Protein 6I2G (pdb70)

Solvent-accessible surface area: 6826 Å² total

Foldseek 3Di:
DAKAKDWADEDAAQAKTKIKMADPPDDLVQLLQKKKAKWWADPPGDTGTAWIQHSVRDIDGDPVQPPQWDWHADSNRRMIMIIGGRDDQVNFTWMWIWIWDCPPVDIDIDIYPTHTHGYHD/DVVVVVVVVVVVD

Nearest PDB structures (foldseek):
  8wlj-assembly1_D  TM=9.512E-01  e=4.056E-21  Vicugna pacos
  8q7o-assembly1_B  TM=9.324E-01  e=2.791E-16  Lama glama
  8q78-assembly2_B  TM=9.187E-01  e=5.340E-16  Lama glama
  5m2w-assembly1_A  TM=9.268E-01  e=1.755E-15  Lama glama
  6xlz-assembly1_H  TM=8.587E-01  e=1.246E-11  Macaca mulatta

B-factor: mean 12.34, std 6.99, range [5.12, 54.96]

Structure (mmCIF, N/CA/C/O backbone):
data_6I2G
#
_entry.id   6I2G
#
_cell.length_a   101.245
_cell.length_b   32.379
_cell.length_c   64.735
_cell.angle_alpha   90.00
_cell.angle_beta   147.22
_cell.angle_gamma   90.00
#
_symmetry.space_group_name_H-M   'C 1 2 1'
#
loop_
_entity.id
_entity.type
_entity.pdbx_description
1 polymer 'ALFA nanobody'
2 polymer N7P-SER-ARG-LEU-GLU-GLU-GLU-LEU-ARG-ARG-ARG-LEU-THR-GLU-LPD
3 non-polymer 'SULFATE ION'
4 water water
#
loop_
_atom_site.group_PDB
_atom_site.id
_atom_site.type_symbol
_atom_site.label_atom_id
_atom_site.label_alt_id
_atom_site.label_comp_id
_atom_site.label_asym_id
_atom_site.label_entity_id
_atom_site.label_seq_id
_atom_site.pdbx_PDB_ins_code
_atom_site.Cartn_x
_atom_site.Cartn_y
_atom_site.Cartn_z
_atom_site.occupancy
_atom_site.B_iso_or_equiv
_atom_site.auth_seq_id
_atom_site.auth_comp_id
_atom_site.auth_asym_id
_atom_site.auth_atom_id
_atom_site.pdbx_PDB_model_num
ATOM 1 N N . VAL A 1 4 ? -23.371 7.399 -9.306 1.00 20.30 4 VAL A N 1
ATOM 2 C CA . VAL A 1 4 ? -22.157 6.645 -8.856 1.00 19.57 4 VAL A CA 1
ATOM 3 C C . VAL A 1 4 ? -22.586 5.580 -7.842 1.00 19.21 4 VAL A C 1
ATOM 4 O O . VAL A 1 4 ? -23.239 5.968 -6.864 1.00 23.40 4 VAL A O 1
ATOM 8 N N . GLN A 1 5 ? -22.362 4.286 -8.139 1.00 15.71 5 GLN A N 1
ATOM 9 C CA . GLN A 1 5 ? -22.618 3.120 -7.248 1.00 14.68 5 GLN A CA 1
ATOM 10 C C . GLN A 1 5 ? -21.282 2.694 -6.638 1.00 11.79 5 GLN A C 1
ATOM 11 O O . GLN A 1 5 ? -20.336 2.503 -7.426 1.00 11.59 5 GLN A O 1
ATOM 17 N N . LEU A 1 6 ? -21.210 2.525 -5.322 1.00 8.75 6 LEU A N 1
ATOM 18 C CA . LEU A 1 6 ? -19.930 2.163 -4.674 1.00 7.49 6 LEU A CA 1
ATOM 19 C C . LEU A 1 6 ? -20.079 0.830 -3.945 1.00 7.55 6 LEU A C 1
ATOM 20 O O . LEU A 1 6 ? -21.073 0.636 -3.208 1.00 8.27 6 LEU A O 1
ATOM 25 N N . GLN A 1 7 ? -19.068 -0.018 -4.072 1.00 7.29 7 GLN A N 1
ATOM 26 C CA . GLN A 1 7 ? -19.067 -1.331 -3.374 1.00 7.40 7 GLN A CA 1
ATOM 27 C C . GLN A 1 7 ? -17.725 -1.606 -2.720 1.00 7.23 7 GLN A C 1
ATOM 28 O O . GLN A 1 7 ? -16.718 -1.705 -3.438 1.00 7.98 7 GLN A O 1
ATOM 34 N N . GLU A 1 8 ? -17.745 -1.788 -1.411 1.00 6.61 8 GLU A N 1
ATOM 35 C CA . GLU A 1 8 ? -16.570 -2.143 -0.589 1.00 6.80 8 GLU A CA 1
ATOM 36 C C . GLU A 1 8 ? -16.355 -3.653 -0.660 1.00 6.69 8 GLU A C 1
ATOM 37 O O . GLU A 1 8 ? -17.308 -4.415 -0.831 1.00 7.00 8 GLU A O 1
ATOM 43 N N . SER A 1 9 ? -15.086 -4.046 -0.580 1.00 6.77 9 SER A N 1
ATOM 44 C CA . SER A 1 9 ? -14.632 -5.432 -0.306 1.00 7.50 9 SER A CA 1
ATOM 45 C C . SER A 1 9 ? -13.641 -5.406 0.870 1.00 7.08 9 SER A C 1
ATOM 46 O O . SER A 1 9 ? -12.884 -4.411 1.006 1.00 7.40 9 SER A O 1
ATOM 49 N N . GLY A 1 10 ? -13.663 -6.464 1.682 1.00 6.92 10 GLY A N 1
ATOM 50 C CA . GLY A 1 10 ? -12.828 -6.611 2.869 1.00 8.18 10 GLY A CA 1
ATOM 51 C C . GLY A 1 10 ? -13.474 -6.064 4.116 1.00 9.58 10 GLY A C 1
ATOM 52 O O . GLY A 1 10 ? -14.466 -5.292 4.034 1.00 10.19 10 GLY A O 1
ATOM 53 N N . GLY A 1 11 ? -12.873 -6.415 5.232 1.00 9.96 11 GLY A N 1
ATOM 54 C CA . GLY A 1 11 ? -13.383 -6.055 6.565 1.00 9.56 11 GLY A CA 1
ATOM 55 C C . GLY A 1 11 ? -13.133 -7.162 7.550 1.00 10.51 11 GLY A C 1
ATOM 56 O O . GLY A 1 11 ? -12.410 -8.102 7.211 1.00 10.54 11 GLY A O 1
ATOM 57 N N . GLY A 1 12 ? -13.716 -7.007 8.719 1.00 11.06 12 GLY A N 1
ATOM 58 C CA . GLY A 1 12 ? -13.744 -8.069 9.729 1.00 11.13 12 GLY A CA 1
ATOM 59 C C . GLY A 1 12 ? -12.740 -7.872 10.826 1.00 11.12 12 GLY A C 1
ATOM 60 O O . GLY A 1 12 ? -12.431 -6.768 11.138 1.00 9.75 12 GLY A O 1
ATOM 61 N N . LEU A 1 13 ? -12.262 -8.981 11.396 1.00 11.05 13 LEU A N 1
ATOM 62 C CA . LEU A 1 13 ? -11.542 -8.981 12.694 1.00 11.24 13 LEU A CA 1
ATOM 63 C C . LEU A 1 13 ? -10.036 -8.939 12.481 1.00 12.24 13 LEU A C 1
ATOM 64 O O . LEU A 1 13 ? -9.530 -9.689 11.639 1.00 12.63 13 LEU A O 1
ATOM 69 N N . VAL A 1 14 ? -9.353 -8.131 13.270 1.00 12.60 14 VAL A N 1
ATOM 70 C CA . VAL A 1 14 ? -7.873 -8.015 13.274 1.00 14.98 14 VAL A CA 1
ATOM 71 C C . VAL A 1 14 ? -7.397 -7.797 14.710 1.00 15.41 14 VAL A C 1
ATOM 72 O O . VAL A 1 14 ? -8.125 -7.233 15.549 1.00 14.75 14 VAL A O 1
ATOM 76 N N . GLN A 1 15 ? -6.187 -8.235 15.000 1.00 17.43 15 GLN A 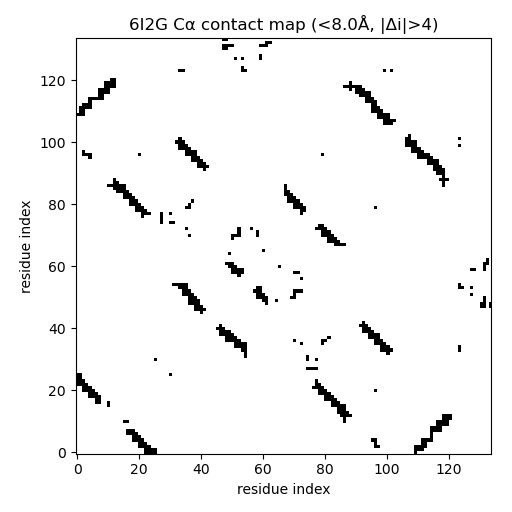N 1
ATOM 77 C CA . GLN A 1 15 ? -5.614 -8.073 16.338 1.00 18.22 15 GLN A CA 1
ATOM 78 C C . GLN A 1 15 ? -4.951 -6.715 16.359 1.00 16.45 15 GLN A C 1
ATOM 79 O O . GLN A 1 15 ? -4.534 -6.201 15.320 1.00 15.30 15 GLN A O 1
ATOM 85 N N . PRO A 1 16 ? -4.848 -6.081 17.536 1.00 14.90 16 PRO A N 1
ATOM 86 C CA . PRO A 1 16 ? -4.163 -4.800 17.649 1.00 15.40 16 PRO A CA 1
ATOM 87 C C . PRO A 1 16 ? -2.744 -4.936 17.094 1.00 15.41 16 PRO A C 1
ATOM 88 O O . PRO A 1 16 ? -2.054 -5.925 17.316 1.00 17.52 16 PRO A O 1
ATOM 92 N N . GLY A 1 17 ? -2.343 -3.944 16.307 1.00 15.08 17 GLY A N 1
ATOM 93 C CA . GLY A 1 17 ? -1.038 -3.882 15.667 1.00 14.98 17 GLY A CA 1
ATOM 94 C C . GLY A 1 17 ? -1.088 -4.504 14.288 1.00 14.17 17 GLY A C 1
ATOM 95 O O . GLY A 1 17 ? -0.106 -4.362 13.543 1.00 15.82 17 GLY A O 1
ATOM 96 N N . GLY A 1 18 ? -2.200 -5.142 13.944 1.00 13.53 18 GLY A N 1
ATOM 97 C CA . GLY A 1 18 ? -2.325 -5.892 12.696 1.00 12.27 18 GLY A CA 1
ATOM 98 C C . GLY A 1 18 ? -2.702 -4.971 11.540 1.00 12.72 18 GLY A C 1
ATOM 99 O O . GLY A 1 18 ? -2.818 -3.780 11.744 1.00 12.55 18 GLY A O 1
ATOM 100 N N . SER A 1 19 ? -2.881 -5.568 10.371 1.00 12.03 19 SER A N 1
ATOM 101 C CA . SER A 1 19 ? -3.137 -4.865 9.092 1.00 12.72 19 SER A CA 1
ATOM 102 C C . SER A 1 19 ? -4.422 -5.390 8.486 1.00 11.97 19 SER A C 1
ATOM 103 O O . SER A 1 19 ? -4.708 -6.582 8.579 1.00 13.25 19 SER A O 1
ATOM 106 N N . LEU A 1 20 ? -5.105 -4.503 7.775 1.00 12.51 20 LEU A N 1
ATOM 107 C CA . LEU A 1 20 ? -6.287 -4.871 6.982 1.00 13.01 20 LEU A CA 1
ATOM 108 C C . LEU A 1 20 ? -6.370 -3.942 5.780 1.00 10.68 20 LEU A C 1
ATOM 109 O O . LEU A 1 20 ? -6.154 -2.742 5.943 1.00 10.62 20 LEU A O 1
ATOM 114 N N . ARG A 1 21 ? -6.803 -4.489 4.642 1.00 11.19 21 ARG A N 1
ATOM 115 C CA . ARG A 1 21 ? -7.052 -3.690 3.423 1.00 11.41 21 ARG A CA 1
ATOM 116 C C . ARG A 1 21 ? -8.547 -3.670 3.123 1.00 9.93 21 ARG A C 1
ATOM 117 O O . ARG A 1 21 ? -9.225 -4.720 3.166 1.00 10.52 21 ARG A O 1
ATOM 125 N N . LEU A 1 22 ? -9.093 -2.474 2.895 1.00 7.75 22 LEU A N 1
ATOM 126 C CA . LEU A 1 22 ? -10.428 -2.312 2.274 1.00 7.06 22 LEU A CA 1
ATOM 127 C C . LEU A 1 22 ? -10.226 -1.800 0.856 1.00 6.86 22 LEU A C 1
ATOM 128 O O . LEU A 1 22 ? -9.344 -0.954 0.635 1.00 6.42 22 LEU A O 1
ATOM 133 N N A SER A 1 23 ? -11.054 -2.290 -0.048 0.80 7.32 23 SER A N 1
ATOM 134 N N B SER A 1 23 ? -11.013 -2.303 -0.099 0.20 6.42 23 SER A N 1
ATOM 135 C CA A SER A 1 23 ? -11.115 -1.782 -1.428 0.80 7.60 23 SER A CA 1
ATOM 136 C CA B SER A 1 23 ? -11.040 -1.797 -1.496 0.20 6.20 23 SER A CA 1
ATOM 137 C C A SER A 1 23 ? -12.536 -1.326 -1.767 0.80 6.76 23 SER A C 1
ATOM 138 C C B SER A 1 23 ? -12.483 -1.502 -1.927 0.20 6.31 23 SER A C 1
ATOM 139 O O A SER A 1 23 ? -13.502 -1.702 -1.093 0.80 6.86 23 SER A O 1
ATOM 140 O O B SER A 1 23 ? -13.401 -2.191 -1.469 0.20 6.30 23 SER A O 1
ATOM 145 N N . CYS A 1 24 ? -12.654 -0.543 -2.835 1.00 6.66 24 CYS A N 1
ATOM 146 C CA . CYS A 1 24 ? -13.975 -0.049 -3.236 1.00 6.52 24 CYS A CA 1
ATOM 147 C C . CYS A 1 24 ? -13.939 0.218 -4.729 1.00 7.57 24 CYS A C 1
ATOM 148 O O . CYS A 1 24 ? -12.991 0.872 -5.206 1.00 6.73 24 CYS A O 1
ATOM 151 N N A THR A 1 25 ? -14.946 -0.265 -5.430 0.80 7.86 25 THR A N 1
ATOM 152 N N B THR A 1 25 ? -14.958 -0.255 -5.450 0.20 7.02 25 THR A N 1
ATOM 153 C CA A THR A 1 25 ? -15.122 -0.021 -6.877 0.80 8.76 25 THR A CA 1
ATOM 154 C CA B THR A 1 25 ? -15.123 -0.106 -6.922 0.20 7.02 25 THR A CA 1
ATOM 155 C C A THR A 1 25 ? -16.316 0.897 -7.081 0.80 8.37 25 THR A C 1
ATOM 156 C C B THR A 1 25 ? -16.344 0.761 -7.228 0.20 7.33 25 THR A C 1
ATOM 157 O O A THR A 1 25 ? -17.338 0.745 -6.380 0.80 9.01 25 THR A O 1
ATOM 158 O O B THR A 1 25 ? -17.448 0.369 -6.792 0.20 7.44 25 THR A O 1
ATOM 165 N N . ALA A 1 26 ? -16.165 1.838 -8.006 1.00 7.69 26 ALA A N 1
ATOM 166 C CA . ALA A 1 26 ? -17.252 2.698 -8.459 1.00 8.03 26 ALA A CA 1
ATOM 167 C C . ALA A 1 26 ? -17.766 2.126 -9.778 1.00 8.58 26 ALA A C 1
ATOM 168 O O . ALA A 1 26 ? -16.949 1.714 -10.605 1.00 10.75 26 ALA A O 1
ATOM 170 N N A SER A 1 27 ? -19.078 2.123 -9.948 0.50 8.97 27 SER A N 1
ATOM 171 N N B SER A 1 27 ? -19.086 2.123 -9.928 0.50 9.37 27 SER A N 1
ATOM 172 C CA A SER A 1 27 ? -19.743 1.783 -11.233 0.50 9.32 27 SER A CA 1
ATOM 173 C CA B SER A 1 27 ? -19.813 1.748 -11.173 0.50 10.04 27 SER A CA 1
ATOM 174 C C A SER A 1 27 ? -20.830 2.822 -11.522 0.50 9.48 27 SER A C 1
ATOM 175 C C B SER A 1 27 ? -20.825 2.842 -11.522 0.50 9.83 27 SER A C 1
ATOM 176 O O A SER A 1 27 ? -21.148 3.626 -10.644 0.50 9.52 27 SER A O 1
ATOM 177 O O B SER A 1 27 ? -21.104 3.693 -10.677 0.50 9.72 27 SER A O 1
ATOM 182 N N . GLY A 1 28 ? -21.396 2.794 -12.730 1.00 10.53 28 GLY A N 1
ATOM 183 C CA . GLY A 1 28 ? -22.437 3.759 -13.137 1.00 11.43 28 GLY A CA 1
ATOM 184 C C . GLY A 1 28 ? -21.912 5.172 -13.292 1.00 13.00 28 GLY A C 1
ATOM 185 O O . GLY A 1 28 ? -22.674 6.138 -13.127 1.00 18.70 28 GLY A O 1
ATOM 186 N N . VAL A 1 29 ? -20.626 5.302 -13.546 1.00 11.03 29 VAL A N 1
ATOM 187 C CA . VAL A 1 29 ? -19.940 6.590 -13.770 1.00 10.70 29 VAL A CA 1
ATOM 188 C C . VAL A 1 29 ? -18.787 6.332 -14.742 1.00 10.33 29 VAL A C 1
ATOM 189 O O . VAL A 1 29 ? -18.093 5.288 -14.626 1.00 10.36 29 VAL A O 1
ATOM 193 N N . THR A 1 30 ? -18.557 7.248 -15.671 1.00 9.65 30 THR A N 1
ATOM 194 C CA . THR A 1 30 ? -17.398 7.151 -16.569 1.00 9.37 30 THR A CA 1
ATOM 195 C C . THR A 1 30 ? -16.123 7.483 -15.831 1.00 8.48 30 THR A C 1
ATOM 196 O O . THR A 1 30 ? -16.117 8.211 -14.826 1.00 8.45 30 THR A O 1
ATOM 200 N N . ILE A 1 31 ? -15.013 7.048 -16.406 1.00 8.62 31 ILE A N 1
ATOM 201 C CA . ILE A 1 31 ? -13.687 7.467 -15.923 1.00 8.83 31 ILE A CA 1
ATOM 202 C C . ILE A 1 31 ? -13.589 9.009 -15.942 1.00 8.56 31 ILE A C 1
ATOM 203 O O . ILE A 1 31 ? -13.154 9.608 -14.935 1.00 8.03 31 ILE A O 1
ATOM 208 N N . SER A 1 32 ? -13.968 9.646 -17.047 1.00 9.69 32 SER A N 1
ATOM 209 C CA . SER A 1 32 ? -13.797 11.122 -17.132 1.00 10.21 32 SER A CA 1
ATOM 210 C C . SER A 1 32 ? -14.664 11.816 -16.071 1.00 8.84 32 SER A C 1
ATOM 211 O O . SER A 1 32 ? -14.181 12.750 -15.464 1.00 11.48 32 SER A O 1
ATOM 214 N N . ALA A 1 33 ? -15.881 11.368 -15.829 1.00 8.20 33 ALA A N 1
ATOM 215 C CA . ALA A 1 33 ? -16.710 12.027 -14.817 1.00 7.71 33 ALA A CA 1
ATOM 216 C C . ALA A 1 33 ? -16.087 11.801 -13.432 1.00 7.41 33 ALA A C 1
ATOM 217 O O . ALA A 1 33 ? -16.024 12.740 -12.612 1.00 7.55 33 ALA A O 1
ATOM 219 N N . LEU A 1 34 ? -15.719 10.555 -13.147 1.00 7.61 34 LEU A N 1
ATOM 220 C CA . LEU A 1 34 ? -15.213 10.229 -11.803 1.00 7.23 34 LEU A CA 1
ATOM 221 C C . LEU A 1 34 ? -13.871 10.936 -11.555 1.00 7.22 34 LEU A C 1
ATOM 222 O O . LEU A 1 34 ? -13.612 11.294 -10.379 1.00 7.72 34 LEU A O 1
ATOM 227 N N . ASN A 1 35 ? -13.052 11.149 -12.572 1.00 8.08 35 ASN A N 1
ATOM 228 C CA . ASN A 1 35 ? -11.748 11.891 -12.454 1.00 9.07 35 ASN A CA 1
ATOM 229 C C . ASN A 1 35 ? -11.890 13.255 -11.760 1.00 8.75 35 ASN A C 1
ATOM 230 O O . ASN A 1 35 ? -10.965 13.711 -11.091 1.00 8.31 35 ASN A O 1
ATOM 235 N N . ALA A 1 36 ? -13.040 13.916 -11.898 1.00 8.44 36 ALA A N 1
ATOM 236 C CA . ALA A 1 36 ? -13.265 15.285 -11.390 1.00 7.66 36 ALA A CA 1
ATOM 237 C C . ALA A 1 36 ? -13.803 15.255 -9.959 1.00 8.06 36 ALA A C 1
ATOM 238 O O . ALA A 1 36 ? -14.010 16.324 -9.380 1.00 8.15 36 ALA A O 1
ATOM 240 N N . MET A 1 37 ? -13.980 14.047 -9.403 1.00 7.26 37 MET A N 1
ATOM 241 C CA . MET A 1 37 ? -14.539 13.819 -8.049 1.00 7.20 37 MET A CA 1
ATOM 242 C C . MET A 1 37 ? -13.414 13.373 -7.122 1.00 6.86 37 MET A C 1
ATOM 243 O O . MET A 1 37 ? -12.333 12.982 -7.585 1.00 6.50 37 MET A O 1
ATOM 248 N N . ALA A 1 38 ? -13.593 13.529 -5.832 1.00 6.00 38 ALA A N 1
ATOM 249 C CA . ALA A 1 38 ? -12.720 12.916 -4.815 1.00 5.88 38 ALA A CA 1
ATOM 250 C C . ALA A 1 38 ? -13.224 11.520 -4.457 1.00 5.92 38 ALA A C 1
ATOM 251 O O . ALA A 1 38 ? -14.450 11.306 -4.474 1.00 5.96 38 ALA A O 1
ATOM 253 N N . MET A 1 39 ? -12.338 10.620 -4.039 1.00 5.92 39 MET A N 1
ATOM 254 C CA . MET A 1 39 ? -12.725 9.301 -3.511 1.00 5.89 39 MET A CA 1
ATOM 255 C C . MET A 1 39 ? -12.072 9.118 -2.156 1.00 6.20 39 MET A C 1
ATOM 256 O O . MET A 1 39 ? -10.884 9.496 -1.973 1.00 7.08 39 MET A O 1
ATOM 261 N N . GLY A 1 40 ? -12.756 8.445 -1.259 1.00 5.43 40 GLY A N 1
ATOM 262 C CA . GLY A 1 40 ? -12.234 8.338 0.105 1.00 5.39 40 GLY A CA 1
ATOM 263 C C . GLY A 1 40 ? -13.062 7.435 0.988 1.00 5.45 40 GLY A C 1
ATOM 264 O O . GLY A 1 40 ? -13.862 6.602 0.530 1.00 6.39 40 GLY A O 1
ATOM 265 N N . TRP A 1 41 ? -12.822 7.599 2.260 1.00 5.29 41 TRP A N 1
ATOM 266 C CA . TRP A 1 41 ? -13.293 6.693 3.331 1.00 5.55 41 TRP A CA 1
ATOM 267 C C . TRP A 1 41 ? -13.738 7.499 4.528 1.00 6.22 41 TRP A C 1
ATOM 268 O O . TRP A 1 41 ? -13.048 8.393 4.957 1.00 6.84 41 TRP A O 1
ATOM 279 N N . TYR A 1 42 ? -14.872 7.086 5.046 1.00 6.13 42 TYR A N 1
ATOM 280 C CA . TYR A 1 42 ? -15.474 7.577 6.316 1.00 6.13 42 TYR A CA 1
ATOM 281 C C . TYR A 1 42 ? -15.512 6.421 7.298 1.00 6.76 42 TYR A C 1
ATOM 282 O O . TYR A 1 42 ? -15.467 5.255 6.874 1.00 6.43 42 TYR A O 1
ATOM 291 N N . ARG A 1 43 ? -15.574 6.726 8.580 1.00 7.21 43 ARG A N 1
ATOM 292 C CA . ARG A 1 43 ? -15.928 5.663 9.545 1.00 8.60 43 ARG A CA 1
ATOM 293 C C . ARG A 1 43 ? -16.914 6.164 10.587 1.00 8.43 43 ARG A C 1
ATOM 294 O O . ARG A 1 43 ? -17.093 7.359 10.743 1.00 8.43 43 ARG A O 1
ATOM 302 N N . GLN A 1 44 ? -17.616 5.215 11.169 1.00 9.18 44 GLN A N 1
ATOM 303 C CA . GLN A 1 44 ? -18.668 5.511 12.168 1.00 10.51 44 GLN A CA 1
ATOM 304 C C . GLN A 1 44 ? -18.684 4.379 13.192 1.00 10.97 44 GLN A C 1
ATOM 305 O O . GLN A 1 44 ? -19.029 3.267 12.823 1.00 11.21 44 GLN A O 1
ATOM 311 N N . ALA A 1 45 ? -18.418 4.668 14.459 1.00 15.03 45 ALA A N 1
ATOM 312 C CA . ALA A 1 45 ? -18.752 3.724 15.543 1.00 18.18 45 ALA A CA 1
ATOM 313 C C . ALA A 1 45 ? -20.122 4.115 16.084 1.00 19.42 45 ALA A C 1
ATOM 314 O O . ALA A 1 45 ? -20.594 5.228 15.870 1.00 22.22 45 ALA A O 1
ATOM 316 N N . PRO A 1 46 ? -20.868 3.173 16.694 1.00 19.74 46 PRO A N 1
ATOM 317 C CA . PRO A 1 46 ? -22.149 3.501 17.318 1.00 20.58 46 PRO A CA 1
ATOM 318 C C . PRO A 1 46 ? -21.982 4.658 18.321 1.00 20.51 46 PRO A C 1
ATOM 319 O O . PRO A 1 46 ? -21.018 4.687 19.080 1.00 21.51 46 PRO A O 1
ATOM 323 N N . GLY A 1 47 ? -22.880 5.632 18.218 1.00 24.60 47 GLY A N 1
ATOM 324 C CA . GLY A 1 47 ? -22.911 6.825 19.091 1.00 27.19 47 GLY A CA 1
ATOM 325 C C . GLY A 1 47 ? -21.991 7.940 18.607 1.00 27.90 47 GLY A C 1
ATOM 326 O O . GLY A 1 47 ? -21.850 8.941 19.325 1.00 28.45 47 GLY A O 1
ATOM 327 N N . GLU A 1 48 ? -21.381 7.784 17.427 1.00 26.54 48 GLU A N 1
ATOM 328 C CA . GLU A 1 48 ? -20.591 8.849 16.763 1.00 23.74 48 GLU A CA 1
ATOM 329 C C . GLU A 1 48 ? -21.204 9.193 15.411 1.00 21.04 48 GLU A C 1
ATOM 330 O O . GLU A 1 48 ? -21.949 8.411 14.853 1.00 18.52 48 GLU A O 1
ATOM 336 N N . ARG A 1 49 ? -20.842 10.337 14.833 1.00 20.77 49 ARG A N 1
ATOM 337 C CA . ARG A 1 49 ? -21.307 10.650 13.464 1.00 21.28 49 ARG A CA 1
ATOM 338 C C . ARG A 1 49 ? -20.341 9.974 12.480 1.00 14.22 49 ARG A C 1
ATOM 339 O O . ARG A 1 49 ? -19.228 9.613 12.935 1.00 13.28 49 ARG A O 1
ATOM 347 N N . ARG A 1 50 ? -20.724 9.864 11.207 1.00 13.36 50 ARG A N 1
ATOM 348 C CA . ARG A 1 50 ? -19.778 9.404 10.161 1.00 11.90 50 ARG A CA 1
ATOM 349 C C . ARG A 1 50 ? -18.777 10.538 9.964 1.00 11.90 50 ARG A C 1
ATOM 350 O O . ARG A 1 50 ? -19.196 11.634 9.537 1.00 12.28 50 ARG A O 1
ATOM 358 N N . VAL A 1 51 ? -17.497 10.234 10.104 1.00 10.23 51 VAL A N 1
ATOM 359 C CA . VAL A 1 51 ? -16.438 11.255 9.857 1.00 10.42 51 VAL A CA 1
ATOM 360 C C . VAL A 1 51 ? -15.407 10.746 8.848 1.00 8.94 51 VAL A C 1
ATOM 361 O O . VAL A 1 51 ? -15.061 9.562 8.815 1.00 8.25 51 VAL A O 1
ATOM 365 N N . MET A 1 52 ? -14.893 11.687 8.063 1.00 7.69 52 MET A N 1
ATOM 366 C CA . MET A 1 52 ? -13.989 11.338 6.954 1.00 7.61 52 MET A CA 1
ATOM 367 C C . MET A 1 52 ? -12.612 11.056 7.554 1.00 7.57 52 MET A C 1
ATOM 368 O O . MET A 1 52 ? -12.144 11.783 8.416 1.00 8.57 52 MET A O 1
ATOM 373 N N . VAL A 1 53 ? -12.003 9.962 7.133 1.00 7.55 53 VAL A N 1
ATOM 374 C CA . VAL A 1 53 ? -10.652 9.606 7.635 1.00 8.83 53 VAL A CA 1
ATOM 375 C C . VAL A 1 53 ? -9.587 9.721 6.550 1.00 8.66 53 VAL A C 1
ATOM 376 O O . VAL A 1 53 ? -8.397 9.940 6.952 1.00 8.68 53 VAL A O 1
ATOM 380 N N . ALA A 1 54 ? -9.882 9.537 5.262 1.00 7.09 54 ALA A N 1
ATOM 381 C CA . ALA A 1 54 ? -8.829 9.653 4.238 1.00 7.53 54 ALA A CA 1
ATOM 382 C C . ALA A 1 54 ? -9.469 9.864 2.876 1.00 6.90 54 ALA A C 1
ATOM 383 O O . ALA A 1 54 ? -10.617 9.378 2.670 1.00 7.71 54 ALA A O 1
ATOM 385 N N . ALA A 1 55 ? -8.771 10.520 1.966 1.00 6.84 55 ALA A N 1
ATOM 386 C CA . ALA A 1 55 ? -9.314 10.736 0.612 1.00 7.42 55 ALA A CA 1
ATOM 387 C C . ALA A 1 55 ? -8.195 10.986 -0.359 1.00 7.49 55 ALA A C 1
ATOM 388 O O . ALA A 1 55 ? -7.119 11.448 0.081 1.00 6.58 55 ALA A O 1
ATOM 390 N N . VAL A 1 56 ? -8.450 10.681 -1.617 1.00 6.77 56 VAL A N 1
ATOM 391 C CA . VAL A 1 56 ? -7.568 11.126 -2.725 1.00 6.71 56 VAL A CA 1
ATOM 392 C C . VAL A 1 56 ? -8.370 12.121 -3.536 1.00 7.05 56 VAL A C 1
ATOM 393 O O . VAL A 1 56 ? -9.433 11.762 -4.085 1.00 6.31 56 VAL A O 1
ATOM 397 N N . SER A 1 57 ? -7.859 13.356 -3.646 1.00 7.30 57 SER A N 1
ATOM 398 C CA . SER A 1 57 ? -8.571 14.423 -4.373 1.00 6.96 57 SER A CA 1
ATOM 399 C C . SER A 1 57 ? -8.601 14.161 -5.875 1.00 8.25 57 SER A C 1
ATOM 400 O O . SER A 1 57 ? -7.901 13.236 -6.370 1.00 7.25 57 SER A O 1
ATOM 403 N N . GLU A 1 58 ? -9.387 14.953 -6.604 1.00 7.84 58 GLU A N 1
ATOM 404 C CA . GLU A 1 58 ? -9.425 14.937 -8.091 1.00 8.96 58 GLU A CA 1
ATOM 405 C C . GLU A 1 58 ? -8.029 15.252 -8.676 1.00 8.90 58 GLU A C 1
ATOM 406 O O . GLU A 1 58 ? -7.764 14.873 -9.836 1.00 12.09 58 GLU A O 1
ATOM 412 N N . ARG A 1 59 ? -7.160 15.878 -7.898 1.00 9.53 59 ARG A N 1
ATOM 413 C CA . ARG A 1 59 ? -5.771 16.169 -8.351 1.00 10.98 59 ARG A CA 1
ATOM 414 C C . ARG A 1 59 ? -4.785 15.089 -7.939 1.00 10.45 59 ARG A C 1
ATOM 415 O O . ARG A 1 59 ? -3.561 15.265 -8.217 1.00 11.61 59 ARG A O 1
ATOM 423 N N . GLY A 1 60 ? -5.253 13.978 -7.371 1.00 9.88 60 GLY A N 1
ATO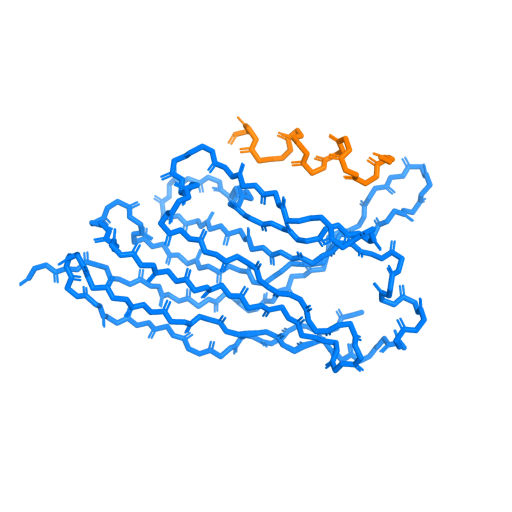M 424 C CA . GLY A 1 60 ? -4.410 12.823 -7.045 1.00 9.95 60 GLY A CA 1
ATOM 425 C C . GLY A 1 60 ? -3.715 12.945 -5.703 1.00 9.43 60 GLY A C 1
ATOM 426 O O . GLY A 1 60 ? -2.853 12.121 -5.411 1.00 9.65 60 GLY A O 1
ATOM 427 N N . ASN A 1 61 ? -4.105 13.894 -4.859 1.00 9.41 61 ASN A N 1
ATOM 428 C CA . ASN A 1 61 ? -3.422 14.171 -3.577 1.00 9.22 61 ASN A CA 1
ATOM 429 C C . ASN A 1 61 ? -4.089 13.411 -2.437 1.00 8.75 61 ASN A C 1
ATOM 430 O O . ASN A 1 61 ? -5.313 13.633 -2.175 1.00 8.41 61 ASN A O 1
ATOM 435 N N . ALA A 1 62 ? -3.354 12.531 -1.800 1.00 8.78 62 ALA A N 1
ATOM 436 C CA . ALA A 1 62 ? -3.848 11.842 -0.587 1.00 8.23 62 ALA A CA 1
ATOM 437 C C . ALA A 1 62 ? -3.876 12.790 0.606 1.00 8.74 62 ALA A C 1
ATOM 438 O O . ALA A 1 62 ? -2.959 13.624 0.796 1.00 11.13 62 ALA A O 1
ATOM 440 N N . MET A 1 63 ? -4.977 12.713 1.365 1.00 8.01 63 MET A N 1
ATOM 441 C CA . MET A 1 63 ? -5.185 13.567 2.541 1.00 7.70 63 MET A CA 1
ATOM 442 C C . MET A 1 63 ? -5.747 12.708 3.672 1.00 7.46 63 MET A C 1
ATOM 443 O O . MET A 1 63 ? -6.603 11.848 3.416 1.00 7.89 63 MET A O 1
ATOM 448 N N . TYR A 1 64 ? -5.379 13.010 4.900 1.00 7.05 64 TYR A N 1
ATOM 449 C CA . TYR A 1 64 ? -5.678 12.187 6.080 1.00 7.94 64 TYR A CA 1
ATOM 450 C C . TYR A 1 64 ? -6.147 13.007 7.275 1.00 9.17 64 TYR A C 1
ATOM 451 O O . TYR A 1 64 ? -5.680 14.136 7.468 1.00 10.78 64 TYR A O 1
ATOM 460 N N . ARG A 1 65 ? -6.986 12.359 8.075 1.00 10.28 65 ARG A N 1
ATOM 461 C CA . ARG A 1 65 ? -7.281 12.732 9.475 1.00 11.06 65 ARG A CA 1
ATOM 462 C C . ARG A 1 65 ? -5.989 12.515 10.279 1.00 12.59 65 ARG A C 1
ATOM 463 O O . ARG A 1 65 ? -5.333 11.497 10.115 1.00 11.76 65 ARG A O 1
ATOM 471 N N . GLU A 1 66 ? -5.673 13.426 11.196 1.00 13.96 66 GLU A N 1
ATOM 472 C CA . GLU A 1 66 ? -4.452 13.292 12.031 1.00 16.65 66 GLU A CA 1
ATOM 473 C C . GLU A 1 66 ? -4.388 11.955 12.783 1.00 14.56 66 GLU A C 1
ATOM 474 O O . GLU A 1 66 ? -3.312 11.339 12.783 1.00 14.76 66 GLU A O 1
ATOM 480 N N . SER A 1 67 ? -5.494 11.457 13.324 1.00 12.71 67 SER A N 1
ATOM 481 C CA . SER A 1 67 ? -5.535 10.238 14.172 1.00 13.03 67 SER A CA 1
ATOM 482 C C . SER A 1 67 ? -5.088 8.999 13.381 1.00 12.12 67 SER A C 1
ATOM 483 O O . SER A 1 67 ? -4.855 7.953 14.018 1.00 13.26 67 SER A O 1
ATOM 486 N N . VAL A 1 68 ? -5.076 9.066 12.045 1.00 10.62 68 VAL A N 1
ATOM 487 C CA . VAL A 1 68 ? -4.763 7.852 11.235 1.00 11.06 68 VAL A CA 1
ATOM 488 C C . VAL A 1 68 ? -3.546 8.077 10.327 1.00 11.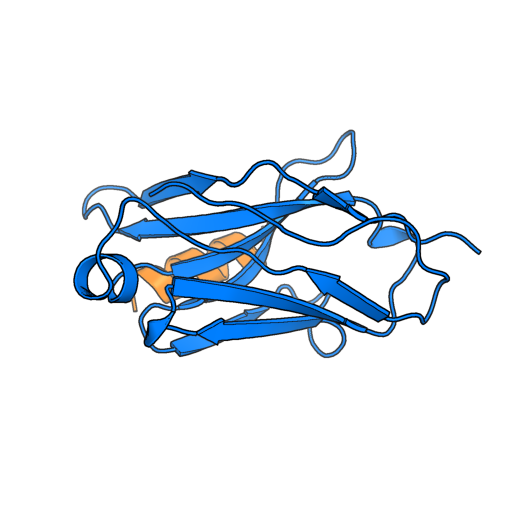02 68 VAL A C 1
ATOM 489 O O . VAL A 1 68 ? -3.092 7.081 9.720 1.00 10.34 68 VAL A O 1
ATOM 493 N N . GLN A 1 69 ? -3.076 9.309 10.161 1.00 11.95 69 GLN A N 1
ATOM 494 C CA . GLN A 1 69 ? -1.909 9.613 9.282 1.00 13.83 69 GLN A CA 1
ATOM 495 C C . GLN A 1 69 ? -0.714 8.712 9.681 1.00 13.64 69 GLN A C 1
ATOM 496 O O . GLN A 1 69 ? -0.463 8.498 10.869 1.00 12.44 69 GLN A O 1
ATOM 502 N N . GLY A 1 70 ? -0.040 8.141 8.698 1.00 13.60 70 GLY A N 1
ATOM 503 C CA . GLY A 1 70 ? 1.165 7.313 8.926 1.00 14.79 70 GLY A CA 1
ATOM 504 C C . GLY A 1 70 ? 0.781 5.849 8.989 1.00 17.42 70 GLY A C 1
ATOM 505 O O . GLY A 1 70 ? 1.473 5.024 8.304 1.00 25.64 70 GLY A O 1
ATOM 506 N N . ARG A 1 71 ? -0.319 5.544 9.684 1.00 15.35 71 ARG A N 1
ATOM 507 C CA . ARG A 1 71 ? -0.845 4.167 9.896 1.00 13.87 71 ARG A CA 1
ATOM 508 C C . ARG A 1 71 ? -1.737 3.745 8.723 1.00 11.80 71 ARG A C 1
ATOM 509 O O . ARG A 1 71 ? -1.591 2.607 8.266 1.00 11.49 71 ARG A O 1
ATOM 517 N N . PHE A 1 72 ? -2.569 4.654 8.207 1.00 11.12 72 PHE A N 1
ATOM 518 C CA . PHE A 1 72 ? -3.530 4.359 7.117 1.00 11.31 72 PHE A CA 1
ATOM 519 C C . PHE A 1 72 ? -2.968 4.968 5.852 1.00 10.06 72 PHE A C 1
ATOM 520 O O . PHE A 1 72 ? -2.449 6.095 5.876 1.00 11.78 72 PHE A O 1
ATOM 528 N N . THR A 1 73 ? -3.049 4.216 4.760 1.00 8.72 73 THR A N 1
ATOM 529 C CA . THR A 1 73 ? -2.637 4.695 3.431 1.00 8.68 73 THR A CA 1
ATOM 530 C C . THR A 1 73 ? -3.827 4.582 2.463 1.00 7.57 73 THR A C 1
ATOM 531 O O . THR A 1 73 ? -4.332 3.487 2.316 1.00 7.39 73 THR A O 1
ATOM 535 N N . VAL A 1 74 ? -4.183 5.689 1.825 1.00 7.47 74 VAL A N 1
ATOM 536 C CA . VAL A 1 74 ? -5.302 5.694 0.844 1.00 7.30 74 VAL A CA 1
ATOM 537 C C . VAL A 1 74 ? -4.665 5.781 -0.543 1.00 7.26 74 VAL A C 1
ATOM 538 O O . VAL A 1 74 ? -3.681 6.527 -0.722 1.00 6.93 74 VAL A O 1
ATOM 542 N N . THR A 1 75 ? -5.122 4.925 -1.454 1.00 7.57 75 THR A N 1
ATOM 543 C CA . THR A 1 75 ? -4.641 4.894 -2.853 1.00 7.74 75 THR A CA 1
ATOM 544 C C . THR A 1 75 ? -5.846 4.889 -3.774 1.00 7.88 75 THR A C 1
ATOM 545 O O . THR A 1 75 ? -6.941 4.383 -3.394 1.00 9.90 75 THR A O 1
ATOM 549 N N . ARG A 1 76 ? -5.690 5.501 -4.914 1.00 7.12 76 ARG A N 1
ATOM 550 C CA . ARG A 1 76 ? -6.771 5.625 -5.902 1.00 7.21 76 ARG A CA 1
ATOM 551 C C . ARG A 1 76 ? -6.227 5.149 -7.232 1.00 7.36 76 ARG A C 1
ATOM 552 O O . ARG A 1 76 ? -5.153 5.664 -7.660 1.00 8.34 76 ARG A O 1
ATOM 560 N N . ASP A 1 77 ? -6.964 4.265 -7.890 1.00 7.89 77 ASP A N 1
ATOM 561 C CA . ASP A 1 77 ? -6.752 3.803 -9.285 1.00 8.19 77 ASP A CA 1
ATOM 562 C C . ASP A 1 77 ? -7.770 4.521 -10.149 1.00 7.90 77 ASP A C 1
ATOM 563 O O . ASP A 1 77 ? -8.928 4.092 -10.174 1.00 8.31 77 ASP A O 1
ATOM 568 N N . PHE A 1 78 ? -7.371 5.635 -10.771 1.00 7.67 78 PHE A N 1
ATOM 569 C CA . PHE A 1 78 ? -8.296 6.456 -11.590 1.00 8.13 78 PHE A CA 1
ATOM 570 C C . PHE A 1 78 ? -8.798 5.618 -12.773 1.00 9.01 78 PHE A C 1
ATOM 571 O O . PHE A 1 78 ? -10.012 5.671 -13.088 1.00 10.53 78 PHE A O 1
ATOM 579 N N . THR A 1 79 ? -7.893 4.873 -13.404 1.00 10.16 79 THR A N 1
ATOM 580 C CA . THR A 1 79 ? -8.205 4.120 -14.632 1.00 11.08 79 THR A CA 1
ATOM 581 C C . THR A 1 79 ? -9.274 3.080 -14.321 1.00 10.50 79 THR A C 1
ATOM 582 O O . THR A 1 79 ? -10.248 2.903 -15.122 1.00 11.57 79 THR A O 1
ATOM 586 N N . ASN A 1 80 ? -9.139 2.400 -13.175 1.00 9.50 80 ASN A N 1
ATOM 587 C CA . ASN A 1 80 ? -10.061 1.297 -12.818 1.00 10.26 80 ASN A CA 1
ATOM 588 C C . ASN A 1 80 ? -11.162 1.732 -11.846 1.00 9.14 80 ASN A C 1
ATOM 589 O O . ASN A 1 80 ? -11.926 0.883 -11.429 1.00 9.50 80 ASN A O 1
ATOM 594 N N . LYS A 1 81 ? -11.268 3.022 -11.547 1.00 8.30 81 LYS A N 1
ATOM 595 C CA . LYS A 1 81 ? -12.376 3.592 -10.758 1.00 8.77 81 LYS A CA 1
ATOM 596 C C . LYS A 1 81 ? -12.413 2.897 -9.383 1.00 8.15 81 LYS A C 1
ATOM 597 O O . LYS A 1 81 ? -13.472 2.521 -8.886 1.00 8.34 81 LYS A O 1
ATOM 603 N N . MET A 1 82 ? -11.283 2.819 -8.708 1.00 8.44 82 MET A N 1
ATOM 604 C CA . MET A 1 82 ? -11.172 2.178 -7.380 1.00 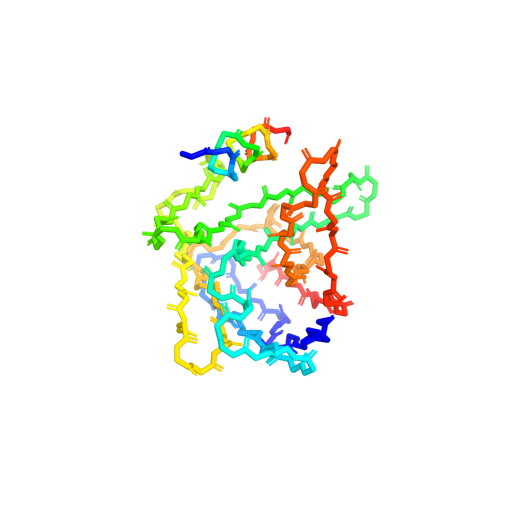8.67 82 MET A CA 1
ATOM 605 C C . MET A 1 82 ? -10.492 3.110 -6.394 1.00 7.96 82 MET A C 1
ATOM 606 O O . MET A 1 82 ? -9.641 3.886 -6.753 1.00 7.65 82 MET A O 1
ATOM 611 N N . VAL A 1 83 ? -10.819 2.926 -5.137 1.00 7.64 83 VAL A N 1
ATOM 612 C CA . VAL A 1 83 ? -10.099 3.553 -4.000 1.00 7.83 83 VAL A CA 1
ATOM 613 C C . VAL A 1 83 ? -9.905 2.471 -2.959 1.00 8.05 83 VAL A C 1
ATOM 614 O O . VAL A 1 83 ? -10.796 1.604 -2.784 1.00 8.38 83 VAL A O 1
ATOM 618 N N . SER A 1 84 ? -8.759 2.498 -2.295 1.00 7.81 84 SER A N 1
ATOM 619 C CA . SER A 1 84 ? -8.399 1.478 -1.301 1.00 7.82 84 SER A CA 1
ATOM 620 C C . SER A 1 84 ? -7.871 2.131 -0.037 1.00 7.14 84 SER A C 1
ATOM 621 O O . SER A 1 84 ? -7.376 3.247 -0.108 1.00 7.92 84 SER A O 1
ATOM 624 N N . LEU A 1 85 ? -8.038 1.441 1.088 1.00 6.92 85 LEU A N 1
ATOM 625 C CA . LEU A 1 85 ? -7.519 1.912 2.393 1.00 7.54 85 LEU A CA 1
ATOM 626 C C . LEU A 1 85 ? -6.704 0.786 2.985 1.00 7.46 85 LEU A C 1
ATOM 627 O O . LEU A 1 85 ? -7.279 -0.313 3.302 1.00 7.30 85 LEU A O 1
ATOM 632 N N . GLN A 1 86 ? -5.393 1.013 3.041 1.00 8.07 86 GLN A N 1
ATOM 633 C CA . GLN A 1 86 ? -4.520 0.042 3.724 1.00 8.90 86 GLN A CA 1
ATOM 634 C C . GLN A 1 86 ? -4.410 0.505 5.171 1.00 9.26 86 GLN A C 1
ATOM 635 O O . GLN A 1 86 ? -3.929 1.586 5.392 1.00 11.07 86 GLN A O 1
ATOM 641 N N . MET A 1 87 ? -4.868 -0.311 6.101 1.00 9.65 87 MET A N 1
ATOM 642 C CA . MET A 1 87 ? -4.871 0.055 7.534 1.00 11.55 87 MET A CA 1
ATOM 643 C C . MET A 1 87 ? -3.807 -0.775 8.244 1.00 12.01 87 MET A C 1
ATOM 644 O O . MET A 1 87 ? -4.033 -1.957 8.468 1.00 12.85 87 MET A O 1
ATOM 649 N N . ASP A 1 88 ? -2.691 -0.133 8.579 1.00 12.35 88 ASP A N 1
ATOM 650 C CA . ASP A 1 88 ? -1.618 -0.775 9.388 1.00 13.50 88 ASP A CA 1
ATOM 651 C C . ASP A 1 88 ? -1.624 -0.264 10.820 1.00 13.47 88 ASP A C 1
ATOM 652 O O . ASP A 1 88 ? -2.198 0.801 11.127 1.00 14.53 88 ASP A O 1
ATOM 657 N N . ASN A 1 89 ? -1.012 -1.072 11.668 1.00 14.43 89 ASN A N 1
ATOM 658 C CA . ASN A 1 89 ? -0.876 -0.785 13.114 1.00 16.61 89 ASN A CA 1
ATOM 659 C C . ASN A 1 89 ? -2.251 -0.404 13.681 1.00 14.54 89 ASN A C 1
ATOM 660 O O . ASN A 1 89 ? -2.379 0.635 14.330 1.00 16.09 89 ASN A O 1
ATOM 665 N N . LEU A 1 90 ? -3.251 -1.257 13.463 1.00 13.74 90 LEU A N 1
ATOM 666 C CA . LEU A 1 90 ? -4.632 -0.993 13.905 1.00 13.77 90 LEU A CA 1
ATOM 667 C C . LEU A 1 90 ? -4.712 -1.012 15.436 1.00 14.33 90 LEU A C 1
ATOM 668 O O . LEU A 1 90 ? -3.954 -1.791 16.085 1.00 15.45 90 LEU A O 1
ATOM 673 N N . LYS A 1 91 ? -5.629 -0.210 15.970 1.00 15.59 91 LYS A N 1
ATOM 674 C CA . LYS A 1 91 ? -5.916 -0.045 17.421 1.00 15.49 91 LYS A CA 1
ATOM 675 C C . LYS A 1 91 ? -7.375 -0.340 17.716 1.00 15.22 91 LYS A C 1
ATOM 676 O O . LYS A 1 91 ? -8.269 -0.152 16.879 1.00 11.97 91 LYS A O 1
ATOM 682 N N . PRO A 1 92 ? -7.674 -0.795 18.956 1.00 13.76 92 PRO A N 1
ATOM 683 C CA . PRO A 1 92 ? -9.059 -1.006 19.363 1.00 14.46 92 PRO A CA 1
ATOM 684 C C . PRO A 1 92 ? -9.969 0.155 18.955 1.00 14.14 92 PRO A C 1
ATOM 685 O O . PRO A 1 92 ? -11.034 -0.117 18.465 1.00 12.61 92 PRO A O 1
ATOM 689 N N . GLU A 1 93 ? -9.509 1.402 19.079 1.00 14.64 93 GLU A N 1
ATOM 690 C CA . GLU A 1 93 ? -10.383 2.582 18.820 1.00 15.90 93 GLU A CA 1
ATOM 691 C C . GLU A 1 93 ? -10.581 2.805 17.306 1.00 13.57 93 GLU A C 1
ATOM 692 O O . GLU A 1 93 ? -11.331 3.693 16.987 1.00 14.85 93 GLU A O 1
ATOM 698 N N . ASP A 1 94 ? -9.993 1.976 16.441 1.00 12.13 94 ASP A N 1
ATOM 699 C CA . ASP A 1 94 ? -10.270 1.983 14.970 1.00 11.54 94 ASP A CA 1
ATOM 700 C C . ASP A 1 94 ? -11.517 1.161 14.659 1.00 11.60 94 ASP A C 1
ATOM 701 O O . ASP A 1 94 ? -12.010 1.205 13.501 1.00 11.46 94 ASP A O 1
ATOM 706 N N . THR A 1 95 ? -12.078 0.464 15.632 1.00 9.93 95 THR A N 1
ATOM 707 C CA . THR A 1 95 ? -13.257 -0.395 15.431 1.00 9.74 95 THR A CA 1
ATOM 708 C C . THR A 1 95 ? -14.395 0.524 15.023 1.00 9.85 95 THR A C 1
ATOM 709 O O . THR A 1 95 ? -14.659 1.533 15.732 1.00 10.69 95 THR A O 1
ATOM 713 N N . ALA A 1 96 ? -15.008 0.249 13.878 1.00 7.71 96 ALA A N 1
ATOM 714 C CA . ALA A 1 96 ? -16.038 1.112 13.293 1.00 7.71 96 ALA A CA 1
ATOM 715 C C . ALA A 1 96 ? -16.550 0.444 12.026 1.00 7.38 96 ALA A C 1
ATOM 716 O O . ALA A 1 96 ? -15.878 -0.454 11.495 1.00 6.98 96 ALA A O 1
ATOM 718 N N . VAL A 1 97 ? -17.669 0.935 11.523 1.00 7.08 97 VAL A N 1
ATOM 719 C CA . VAL A 1 97 ? -18.115 0.684 10.125 1.00 6.97 97 VAL A CA 1
ATOM 720 C C . VAL A 1 97 ? -17.407 1.706 9.232 1.00 6.57 97 VAL A C 1
ATOM 721 O O . VAL A 1 97 ? -17.481 2.954 9.509 1.00 7.43 97 VAL A O 1
ATOM 725 N N . TYR A 1 98 ? -16.743 1.205 8.204 1.00 6.47 98 TYR A N 1
ATOM 726 C CA . TYR A 1 98 ? -15.991 2.046 7.241 1.00 6.83 98 TYR A CA 1
ATOM 727 C C . TYR A 1 98 ? -16.782 2.144 5.958 1.00 6.49 98 TYR A C 1
ATOM 728 O O . TYR A 1 98 ? -17.159 1.107 5.438 1.00 7.20 98 TYR A O 1
ATOM 737 N N . TYR A 1 99 ? -16.994 3.363 5.466 1.00 6.34 99 TYR A N 1
ATOM 738 C CA . TYR A 1 99 ? -17.754 3.617 4.228 1.00 6.66 99 TYR A CA 1
ATOM 739 C C . TYR A 1 99 ? -16.845 4.127 3.125 1.00 6.38 99 TYR A C 1
ATOM 740 O O . TYR A 1 99 ? -16.182 5.147 3.332 1.00 6.98 99 TYR A O 1
ATOM 749 N N . CYS A 1 100 ? -16.882 3.478 1.957 1.00 6.03 100 CYS A N 1
ATOM 750 C CA . CYS A 1 100 ? -16.402 4.078 0.701 1.00 6.18 100 CYS A CA 1
ATOM 751 C C . CYS A 1 100 ? -17.237 5.334 0.409 1.00 5.97 100 CYS A C 1
ATOM 752 O O . CYS A 1 100 ? -18.471 5.362 0.671 1.00 5.78 100 CYS A O 1
ATOM 755 N N . HIS A 1 101 ? -16.605 6.371 -0.149 1.00 5.27 101 HIS A N 1
ATOM 756 C CA . HIS A 1 101 ? -17.282 7.658 -0.360 1.00 5.46 101 HIS A CA 1
ATOM 757 C C . HIS A 1 101 ? -16.735 8.331 -1.602 1.00 5.29 101 HIS A C 1
ATOM 758 O O . HIS A 1 101 ? -15.518 8.235 -1.902 1.00 5.52 101 HIS A O 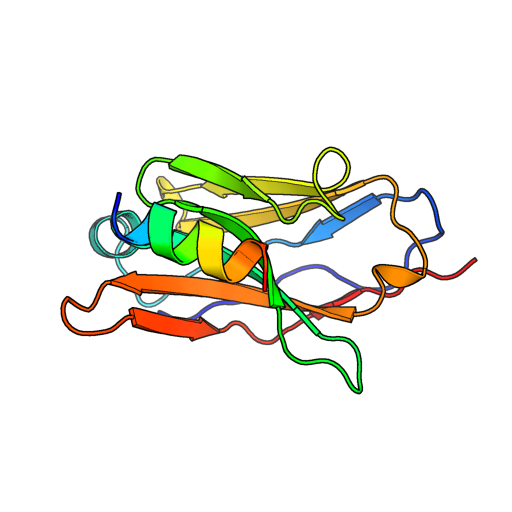1
ATOM 765 N N . VAL A 1 102 ? -17.588 8.940 -2.380 1.00 5.12 102 VAL A N 1
ATOM 766 C CA . VAL A 1 102 ? -17.161 9.851 -3.463 1.00 5.44 102 VAL A CA 1
ATOM 767 C C . VAL A 1 102 ? -17.774 11.222 -3.219 1.00 6.30 102 VAL A C 1
ATOM 768 O O . VAL A 1 102 ? -18.961 11.291 -2.879 1.00 6.16 102 VAL A O 1
ATOM 772 N N . LEU A 1 103 ? -16.962 12.263 -3.393 1.00 6.45 103 LEU A N 1
ATOM 773 C CA . LEU A 1 103 ? -17.406 13.661 -3.213 1.00 6.35 103 LEU A CA 1
ATOM 774 C C . LEU A 1 103 ? -17.472 14.317 -4.580 1.00 6.28 103 LEU A C 1
ATOM 775 O O . LEU A 1 103 ? -16.420 14.443 -5.230 1.00 5.78 103 LEU A O 1
ATOM 780 N N . GLU A 1 104 ? -18.666 14.739 -4.996 1.00 6.60 104 GLU A N 1
ATOM 781 C CA . GLU A 1 104 ? -18.878 15.475 -6.257 1.00 6.61 104 GLU A CA 1
ATOM 782 C C . GLU A 1 104 ? -19.077 16.968 -5.965 1.00 7.41 104 GLU A C 1
ATOM 783 O O . GLU A 1 104 ? -19.957 17.315 -5.140 1.00 7.45 104 GLU A O 1
ATOM 789 N N . ASP A 1 105 ? -18.319 17.823 -6.692 1.00 6.87 105 ASP A N 1
ATOM 790 C CA . ASP A 1 105 ? -18.536 19.284 -6.688 1.00 7.89 105 ASP A CA 1
ATOM 791 C C . ASP A 1 105 ? -19.685 19.608 -7.616 1.00 7.93 105 ASP A C 1
ATOM 792 O O . ASP A 1 105 ? -19.492 19.525 -8.832 1.00 8.60 105 ASP A O 1
ATOM 797 N N . ARG A 1 106 ? -20.865 19.965 -7.077 1.00 8.94 106 ARG A N 1
ATOM 798 C CA . ARG A 1 106 ? -22.035 20.382 -7.870 1.00 10.53 106 ARG A CA 1
ATOM 799 C C . ARG A 1 106 ? -22.165 21.909 -7.864 1.00 11.38 106 ARG A C 1
ATOM 800 O O . ARG A 1 106 ? -23.331 22.379 -7.973 1.00 13.88 106 ARG A O 1
ATOM 808 N N . VAL A 1 107 ? -21.046 22.617 -7.712 1.00 11.55 107 VAL A N 1
ATOM 809 C CA . VAL A 1 107 ? -20.886 24.088 -7.943 1.00 12.70 107 VAL A CA 1
ATOM 810 C C . VAL A 1 107 ? -21.476 24.885 -6.767 1.00 11.67 107 VAL A C 1
ATOM 811 O O . VAL A 1 107 ? -20.737 25.624 -6.111 1.00 11.92 107 VAL A O 1
ATOM 815 N N . ASP A 1 108 ? -22.774 24.740 -6.502 1.00 12.19 108 ASP A N 1
ATOM 816 C CA . ASP A 1 108 ? -23.467 25.452 -5.406 1.00 12.08 108 ASP A CA 1
ATOM 817 C C . ASP A 1 108 ? -23.444 24.614 -4.138 1.00 10.75 108 ASP A C 1
ATOM 818 O O . ASP A 1 108 ? -23.678 25.155 -3.055 1.00 11.23 108 ASP A O 1
ATOM 823 N N . SER A 1 109 ? -23.134 23.332 -4.286 1.00 9.48 109 SER A N 1
ATOM 824 C CA . SER A 1 109 ? -23.126 22.404 -3.152 1.00 8.60 109 SER A CA 1
ATOM 825 C C . SER A 1 109 ? -22.259 21.198 -3.534 1.00 8.43 109 SER A C 1
ATOM 826 O O . SER A 1 109 ? -21.924 21.035 -4.709 1.00 10.12 109 SER A O 1
ATOM 829 N N . PHE A 1 110 ? -22.044 20.317 -2.583 1.00 7.81 110 PHE A N 1
ATOM 830 C CA . PHE A 1 110 ? -21.339 19.025 -2.780 1.00 7.98 110 PHE A CA 1
ATOM 831 C C . PHE A 1 110 ? -22.365 17.919 -2.627 1.00 7.55 110 PHE A C 1
ATOM 832 O O . PHE A 1 110 ? -23.308 18.025 -1.837 1.00 8.01 110 PHE A O 1
ATOM 840 N N . HIS A 1 111 ? -22.158 16.835 -3.365 1.00 6.53 111 HIS A N 1
ATOM 841 C CA . HIS A 1 111 ? -22.985 15.618 -3.290 1.00 7.20 111 HIS A CA 1
ATOM 842 C C . HIS A 1 111 ? -22.136 14.462 -2.780 1.00 6.78 111 HIS A C 1
ATOM 843 O O . HIS A 1 111 ? -21.007 14.276 -3.257 1.00 6.78 111 HIS A O 1
ATOM 850 N N . ASP A 1 112 ? -22.681 13.722 -1.835 1.00 6.88 112 ASP A N 1
ATOM 851 C CA . ASP A 1 112 ? -22.057 12.525 -1.246 1.00 6.91 112 ASP A CA 1
ATOM 852 C C . ASP A 1 112 ? -22.613 11.297 -1.956 1.00 6.95 112 ASP A C 1
ATOM 853 O O . ASP A 1 112 ? -23.859 11.089 -1.981 1.00 6.82 112 ASP A O 1
ATOM 858 N N . TYR A 1 113 ? -21.733 10.448 -2.463 1.00 6.93 113 TYR A N 1
ATOM 859 C CA . TYR A 1 113 ? -22.073 9.069 -2.881 1.00 6.81 113 TYR A CA 1
ATOM 860 C C . TYR A 1 113 ? -21.497 8.131 -1.834 1.00 6.57 113 TYR A C 1
ATOM 861 O O . TYR A 1 113 ? -20.377 8.363 -1.384 1.00 6.08 113 TYR A O 1
ATOM 870 N N . TRP A 1 114 ? -22.291 7.160 -1.380 1.00 5.87 114 TRP A N 1
ATOM 871 C CA . TRP A 1 114 ? -21.936 6.268 -0.253 1.00 6.67 114 TRP A CA 1
ATOM 872 C C . TRP A 1 114 ? -21.908 4.821 -0.703 1.00 6.57 114 TRP A C 1
ATOM 873 O O . TRP A 1 114 ? -22.864 4.356 -1.379 1.00 7.46 114 TRP A O 1
ATOM 884 N N . GLY A 1 115 ? -20.916 4.083 -0.222 1.00 6.35 115 GLY A N 1
ATOM 885 C CA . GLY A 1 115 ? -20.945 2.620 -0.268 1.00 6.56 115 GLY A CA 1
ATOM 886 C C . GLY A 1 115 ? -21.876 2.021 0.790 1.00 6.06 115 GLY A C 1
ATOM 887 O O . GLY A 1 115 ? -22.722 2.729 1.397 1.00 6.67 115 GLY A O 1
ATOM 888 N N . GLN A 1 116 ? -21.727 0.726 1.001 1.00 6.46 116 GLN A N 1
ATOM 889 C CA . GLN A 1 116 ? -22.580 -0.076 1.901 1.00 6.81 116 GLN A CA 1
ATOM 890 C C . GLN A 1 116 ? -22.097 0.056 3.335 1.00 7.15 116 GLN A C 1
ATOM 891 O O . GLN A 1 116 ? -22.886 -0.148 4.227 1.00 7.44 116 GLN A O 1
ATOM 897 N N . GLY A 1 117 ? -20.812 0.347 3.529 1.00 6.48 117 GLY A N 1
ATOM 898 C CA . GLY A 1 117 ? -20.203 0.213 4.844 1.00 7.08 117 GLY A CA 1
ATOM 899 C C . GLY A 1 117 ? -19.710 -1.196 5.057 1.00 7.41 117 GLY A C 1
ATOM 900 O O . GLY A 1 117 ? -20.370 -2.164 4.617 1.00 8.85 117 GLY A O 1
ATOM 901 N N . THR A 1 118 ? -18.562 -1.324 5.700 1.00 6.80 118 THR A N 1
ATOM 902 C CA . THR A 1 118 ? -17.995 -2.636 6.087 1.00 7.71 118 THR A CA 1
ATOM 903 C C . THR A 1 118 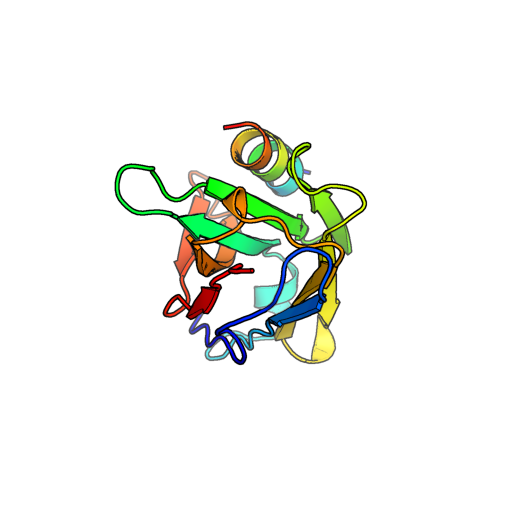? -17.476 -2.530 7.523 1.00 7.46 118 THR A C 1
ATOM 904 O O . THR A 1 118 ? -16.765 -1.572 7.833 1.00 7.38 118 THR A O 1
ATOM 908 N N . GLN A 1 119 ? -17.866 -3.467 8.390 1.00 7.54 119 GLN A N 1
ATOM 909 C CA . GLN A 1 119 ? -17.329 -3.493 9.758 1.00 7.78 119 GLN A CA 1
ATOM 910 C C . GLN A 1 119 ? -15.874 -3.878 9.815 1.00 8.66 119 GLN A C 1
ATOM 911 O O . GLN A 1 119 ? -15.473 -4.887 9.207 1.00 9.27 119 GLN A O 1
ATOM 917 N N . VAL A 1 120 ? -15.100 -3.104 10.572 1.00 7.64 120 VAL A N 1
ATOM 918 C CA . VAL A 1 120 ? -13.720 -3.442 10.953 1.00 8.45 120 VAL A CA 1
ATOM 919 C C . VAL A 1 120 ? -13.710 -3.539 12.465 1.00 7.87 120 VAL A C 1
ATOM 920 O O . VAL A 1 120 ? -14.212 -2.612 13.139 1.00 8.23 120 VAL A O 1
ATOM 924 N N . THR A 1 121 ? -13.161 -4.622 12.984 1.00 8.25 121 THR A N 1
ATOM 925 C CA . THR A 1 121 ? -13.167 -4.883 14.442 1.00 8.49 121 THR A CA 1
ATOM 926 C C . THR A 1 121 ? -11.759 -5.200 14.877 1.00 8.92 121 THR A C 1
ATOM 927 O O . THR A 1 121 ? -11.182 -6.143 14.369 1.00 8.74 121 THR A O 1
ATOM 931 N N . VAL A 1 122 ? -11.244 -4.418 15.817 1.00 9.46 122 VAL A N 1
ATOM 932 C CA . VAL A 1 122 ? -9.862 -4.570 16.328 1.00 9.72 122 VAL A CA 1
ATOM 933 C C . VAL A 1 122 ? -9.982 -5.062 17.776 1.00 10.20 122 VAL A C 1
ATOM 934 O O . VAL A 1 122 ? -10.479 -4.301 18.614 1.00 10.65 122 VAL A O 1
ATOM 938 N N . SER A 1 123 ? -9.586 -6.324 18.014 1.00 11.16 123 SER A N 1
ATOM 939 C CA . SER A 1 123 ? -9.775 -7.046 19.304 1.00 11.48 123 SER A CA 1
ATOM 940 C C . SER A 1 123 ? -8.537 -7.864 19.626 1.00 12.11 123 SER A C 1
ATOM 941 O O . SER A 1 123 ? -8.107 -8.644 18.750 1.00 13.92 123 SER A O 1
ATOM 944 N N . SER A 1 124 ? -8.038 -7.771 20.855 1.00 12.68 124 SER A N 1
ATOM 945 C CA . SER A 1 124 ? -6.968 -8.673 21.348 1.00 13.95 124 SER A CA 1
ATOM 946 C C . SER A 1 124 ? -7.587 -10.062 21.527 1.00 15.98 124 SER A C 1
ATOM 947 O O . SER A 1 124 ? -6.899 -11.080 21.710 1.00 16.22 124 SER A O 1
ATOM 961 N N . SER B 2 2 ? -7.389 23.006 -4.391 1.00 9.91 2 SER B N 1
ATOM 962 C CA . SER B 2 2 ? -8.598 23.169 -5.140 1.00 9.83 2 SER B CA 1
ATOM 963 C C . SER B 2 2 ? -9.782 23.336 -4.176 1.00 8.99 2 SER B C 1
ATOM 964 O O . SER B 2 2 ? -9.648 23.046 -2.969 1.00 9.82 2 SER B O 1
ATOM 967 N N . ARG B 2 3 ? -10.929 23.668 -4.735 1.00 9.32 3 ARG B N 1
ATOM 968 C CA . ARG B 2 3 ? -12.226 23.689 -4.024 1.00 8.71 3 ARG B CA 1
ATOM 969 C C . ARG B 2 3 ? -12.470 22.345 -3.332 1.00 8.52 3 ARG B C 1
ATOM 970 O O . ARG B 2 3 ? -12.764 22.358 -2.127 1.00 8.71 3 ARG B O 1
ATOM 978 N N . LEU B 2 4 ? -12.329 21.218 -4.051 1.00 8.48 4 LEU B N 1
ATOM 979 C CA . LEU B 2 4 ? -12.569 19.917 -3.407 1.00 7.84 4 LEU B CA 1
ATOM 980 C C . LEU B 2 4 ? -11.552 19.761 -2.286 1.00 6.86 4 LEU B C 1
ATOM 981 O O . LEU B 2 4 ? -11.868 19.198 -1.268 1.00 7.15 4 LEU B O 1
ATOM 986 N N . GLU B 2 5 ? -10.284 20.088 -2.514 1.00 7.15 5 GLU B N 1
ATOM 987 C CA . GLU B 2 5 ? -9.288 19.832 -1.482 1.00 7.49 5 GLU B CA 1
ATOM 988 C C . GLU B 2 5 ? -9.523 20.692 -0.230 1.00 7.24 5 GLU B C 1
ATOM 989 O O . GLU B 2 5 ? -9.267 20.162 0.879 1.00 7.30 5 GLU B O 1
ATOM 995 N N . GLU B 2 6 ? -10.041 21.906 -0.389 1.00 7.76 6 GLU B N 1
ATOM 996 C CA . GLU B 2 6 ? -10.387 22.746 0.791 1.00 8.38 6 GLU B CA 1
ATOM 997 C C . GLU B 2 6 ? -11.566 22.114 1.537 1.00 7.81 6 GLU B C 1
ATOM 998 O O . GLU B 2 6 ? -11.544 22.095 2.736 1.00 8.68 6 GLU B O 1
ATOM 1004 N N . GLU B 2 7 ? -12.525 21.543 0.813 1.00 8.18 7 GLU B N 1
ATOM 1005 C CA . GLU B 2 7 ? -13.699 20.875 1.438 1.00 8.01 7 GLU B CA 1
ATOM 1006 C C . GLU B 2 7 ? -13.243 19.572 2.115 1.00 7.44 7 GLU B C 1
ATOM 1007 O O . GLU B 2 7 ? -13.635 19.277 3.225 1.00 8.05 7 GLU B O 1
ATOM 1013 N N . LEU B 2 8 ? -12.356 18.798 1.486 1.00 6.97 8 LEU B N 1
ATOM 1014 C CA . LEU B 2 8 ? -11.787 17.584 2.104 1.00 7.16 8 LEU B CA 1
ATOM 1015 C C . LEU B 2 8 ? -11.058 17.937 3.419 1.00 7.36 8 LEU B C 1
ATOM 1016 O O . LEU B 2 8 ? -11.185 17.201 4.422 1.00 8.05 8 LEU B O 1
ATOM 1021 N N . ARG B 2 9 ? -10.242 19.014 3.436 1.00 7.45 9 ARG B N 1
ATOM 1022 C CA . ARG B 2 9 ? -9.527 19.407 4.670 1.00 8.89 9 ARG B CA 1
ATOM 1023 C C . ARG B 2 9 ? -10.524 19.663 5.814 1.00 8.84 9 ARG B C 1
ATOM 1024 O O . ARG B 2 9 ? -10.211 19.276 6.962 1.00 10.70 9 ARG B O 1
ATOM 1032 N N . ARG B 2 10 ? -11.626 20.331 5.518 1.00 9.25 10 ARG B N 1
ATOM 1033 C CA . ARG B 2 10 ? -12.672 20.632 6.516 1.00 9.93 10 ARG B CA 1
ATOM 1034 C C . ARG B 2 10 ? -13.204 19.314 7.068 1.00 9.13 10 ARG B C 1
ATOM 1035 O O . ARG B 2 10 ? -13.240 19.125 8.290 1.00 9.62 10 ARG B O 1
ATOM 1043 N N . ARG B 2 11 ? -13.593 18.396 6.174 1.00 8.22 11 ARG B N 1
ATOM 1044 C CA . ARG B 2 11 ? -14.171 17.109 6.607 1.00 8.01 11 ARG B CA 1
ATOM 1045 C C . ARG B 2 11 ? -13.183 16.265 7.418 1.00 8.34 11 ARG B C 1
ATOM 1046 O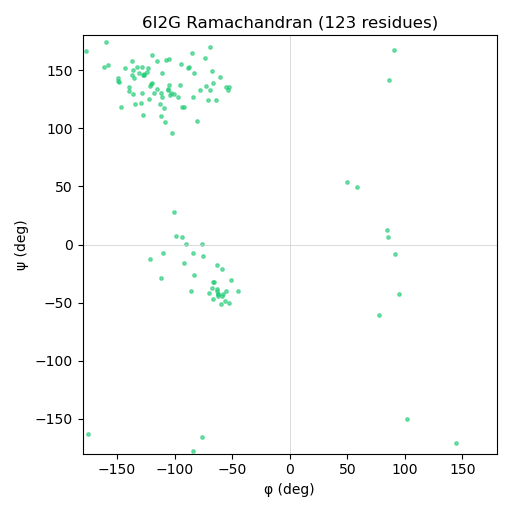 O . ARG B 2 11 ? -13.628 15.498 8.326 1.00 9.36 11 ARG B O 1
ATOM 1054 N N . LEU B 2 12 ? -11.891 16.263 7.060 1.00 8.34 12 LEU B N 1
ATOM 1055 C CA . LEU B 2 12 ? -10.864 15.428 7.716 1.00 8.74 12 LEU B CA 1
ATOM 1056 C C . LEU B 2 12 ? -10.485 15.990 9.088 1.00 8.81 12 LEU B C 1
ATOM 1057 O O . LEU B 2 12 ? -9.863 15.214 9.851 1.00 10.29 12 LEU B O 1
ATOM 1062 N N . THR B 2 13 ? -10.927 17.193 9.443 1.00 10.15 13 THR B N 1
ATOM 1063 C CA . THR B 2 13 ? -10.655 17.753 10.800 1.00 12.11 13 THR B CA 1
ATOM 1064 C C . THR B 2 13 ? -11.910 17.830 11.657 1.00 13.79 13 THR B C 1
ATOM 1065 O O . THR B 2 13 ? -11.747 18.118 12.873 1.00 14.74 13 THR B O 1
ATOM 1069 N N . GLU B 2 14 ? -13.086 17.544 11.082 1.00 13.23 14 GLU B N 1
ATOM 1070 C CA . GLU B 2 14 ? -14.371 17.496 11.826 1.00 15.35 14 GLU B CA 1
ATOM 1071 C C . GLU B 2 14 ? -14.204 16.376 12.846 1.00 15.78 14 GLU B C 1
ATOM 1072 O O . GLU B 2 14 ? -13.842 15.209 12.667 1.00 14.68 14 GLU B O 1
#

Secondary structure (DSSP, 8-state):
-EEEEE--EEE-TT--EEEEEEEESS-HHHHHTSEEEEEEE-TTS--EEEEEE-TTS-EEE-GGGBTTEEEEEETTTTEEEEEE-S--GGG-EEEEEEEEEE-SSSEEEEE---EEEEE--/-HHHHHHHHHHH-

Radius of gyration: 14.02 Å; Cα contacts (8 Å, |Δi|>4): 334; chains: 2; bounding box: 25×34×38 Å

Sequence (134 aa):
VQLQESGGGLVQP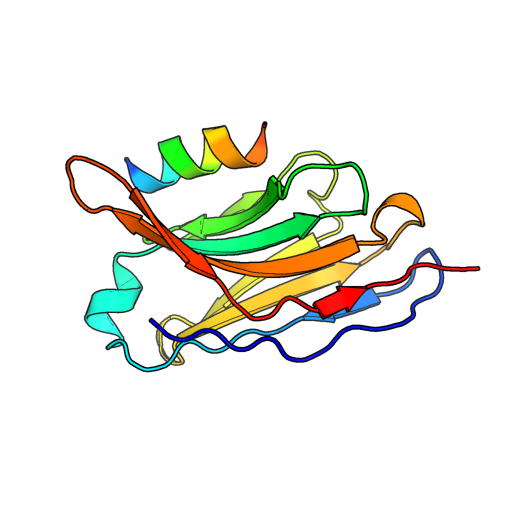GGSLRLSSCTTASSGVTISALNAMAMGWYRQAPGERRVMVAAVSERGNAMYRESVQGRFTVTRDFTNKMVSLQMDNLKPEDTAVYYCHVLEDRVDSFHDYWGQGTQVTVSSSRLEEELRRRLTE